Protein AF-A0A3L6QN58-F1 (afdb_monomer)

Mean predicted aligned error: 9.02 Å

Solvent-accessible surface area (backbone atoms only — not comparable to full-atom values): 4576 Å² total; per-residue (Å²): 130,84,81,82,73,65,62,47,74,51,71,59,95,89,41,80,46,80,42,54,38,90,83,50,65,90,84,66,49,69,70,54,47,39,49,75,76,43,90,54,68,81,72,80,83,76,89,82,61,94,75,49,72,64,57,55,50,52,52,51,51,50,58,57,62,70,73,107

Structure (mmCIF, N/CA/C/O backbone):
data_AF-A0A3L6QN58-F1
#
_entry.id   AF-A0A3L6QN58-F1
#
loop_
_atom_site.group_PDB
_atom_site.id
_atom_site.type_symbol
_atom_site.label_atom_id
_atom_site.label_alt_id
_atom_site.label_comp_id
_atom_site.label_asym_id
_atom_site.label_entity_id
_atom_site.label_seq_id
_atom_site.pdbx_PDB_ins_code
_atom_site.Cartn_x
_atom_site.Cartn_y
_atom_site.Cartn_z
_atom_site.occupancy
_atom_site.B_iso_or_equiv
_atom_site.auth_seq_id
_atom_site.auth_comp_id
_atom_site.auth_asym_id
_atom_site.auth_atom_id
_atom_site.pdbx_PDB_model_num
ATOM 1 N N . MET A 1 1 ? 11.411 -16.157 -19.113 1.00 44.56 1 MET A N 1
ATOM 2 C CA . MET A 1 1 ? 11.141 -14.706 -19.188 1.00 44.56 1 MET A CA 1
ATOM 3 C C . MET A 1 1 ? 10.059 -14.406 -18.162 1.00 44.56 1 MET A C 1
ATOM 5 O O . MET A 1 1 ? 9.018 -15.047 -18.236 1.00 44.56 1 MET A O 1
ATOM 9 N N . ALA A 1 2 ? 10.327 -13.575 -17.152 1.00 65.50 2 ALA A N 1
ATOM 10 C CA . ALA A 1 2 ? 9.287 -13.181 -16.199 1.00 65.50 2 ALA A CA 1
ATOM 11 C C . ALA A 1 2 ? 8.291 -12.262 -16.922 1.00 65.50 2 ALA A C 1
ATOM 13 O O . ALA A 1 2 ? 8.716 -11.385 -17.673 1.00 65.50 2 ALA A O 1
ATOM 14 N N . ALA A 1 3 ? 6.990 -12.495 -16.752 1.00 71.75 3 ALA A N 1
ATOM 15 C CA . ALA A 1 3 ? 5.971 -11.614 -17.312 1.00 71.75 3 ALA A CA 1
ATOM 16 C C . ALA A 1 3 ? 6.144 -10.200 -16.736 1.00 71.75 3 ALA A C 1
ATOM 18 O O . ALA A 1 3 ? 6.350 -10.046 -15.530 1.00 71.75 3 ALA A O 1
ATOM 19 N N . ALA A 1 4 ? 6.082 -9.177 -17.590 1.00 81.56 4 ALA A N 1
ATOM 20 C CA . ALA A 1 4 ? 6.112 -7.794 -17.137 1.00 81.56 4 ALA A CA 1
ATOM 21 C C . ALA A 1 4 ? 4.826 -7.499 -16.352 1.00 81.56 4 ALA A C 1
ATOM 23 O O . ALA A 1 4 ? 3.721 -7.723 -16.844 1.00 81.56 4 ALA A O 1
ATOM 24 N N . VAL A 1 5 ? 4.965 -7.021 -15.116 1.00 86.69 5 VAL A N 1
ATOM 25 C CA . VAL A 1 5 ? 3.821 -6.534 -14.341 1.00 86.69 5 VAL A CA 1
ATOM 26 C C . VAL A 1 5 ? 3.526 -5.122 -14.824 1.00 86.69 5 VAL A C 1
ATOM 28 O O . VAL A 1 5 ? 4.323 -4.221 -14.597 1.00 86.69 5 VAL A O 1
ATOM 31 N N . GLU A 1 6 ? 2.395 -4.925 -15.496 1.00 92.94 6 GLU A N 1
ATOM 32 C CA . GLU A 1 6 ? 1.993 -3.602 -16.000 1.00 92.94 6 GLU A CA 1
ATOM 33 C C . GLU A 1 6 ? 1.151 -2.820 -14.983 1.00 92.94 6 GLU A C 1
ATOM 35 O O . GLU A 1 6 ? 1.177 -1.587 -14.945 1.00 92.94 6 GLU A O 1
ATOM 40 N N . ARG A 1 7 ? 0.402 -3.529 -14.128 1.00 94.06 7 ARG A N 1
ATOM 41 C CA . ARG A 1 7 ? -0.556 -2.931 -13.193 1.00 94.06 7 ARG A CA 1
ATOM 42 C C . ARG A 1 7 ? -0.672 -3.730 -11.898 1.00 94.06 7 ARG A C 1
ATOM 44 O O . ARG A 1 7 ? -0.775 -4.953 -11.913 1.00 94.06 7 ARG A O 1
ATOM 51 N N . LEU A 1 8 ? -0.726 -3.011 -10.782 1.00 93.75 8 LEU A N 1
ATOM 52 C CA . LEU A 1 8 ? -1.046 -3.524 -9.454 1.00 93.75 8 LEU A CA 1
ATOM 53 C C . LEU A 1 8 ? -2.522 -3.253 -9.164 1.00 93.75 8 LEU A C 1
ATOM 55 O O . LEU A 1 8 ? -2.976 -2.109 -9.228 1.00 93.75 8 LEU A O 1
ATOM 59 N N . VAL A 1 9 ? -3.271 -4.307 -8.845 1.00 95.50 9 VAL A N 1
ATOM 60 C CA . VAL A 1 9 ? -4.713 -4.240 -8.590 1.00 95.50 9 VAL A CA 1
ATOM 61 C C . VAL A 1 9 ? -5.023 -4.883 -7.247 1.00 95.50 9 VAL A C 1
ATOM 63 O O . VAL A 1 9 ? -4.708 -6.050 -7.033 1.00 95.50 9 VAL A O 1
ATOM 66 N N . PHE A 1 10 ? -5.661 -4.141 -6.345 1.00 95.50 10 PHE A N 1
ATOM 67 C CA . PHE A 1 10 ? -6.034 -4.638 -5.018 1.00 95.50 10 PHE A CA 1
ATOM 68 C C . PHE A 1 10 ? -7.215 -3.859 -4.434 1.00 95.50 10 PHE A C 1
ATOM 70 O O . PHE A 1 10 ? -7.630 -2.830 -4.968 1.00 95.50 10 PHE A O 1
ATOM 77 N N . ALA A 1 11 ? -7.780 -4.356 -3.333 1.00 96.88 11 ALA A N 1
ATOM 78 C CA . ALA A 1 11 ? -8.863 -3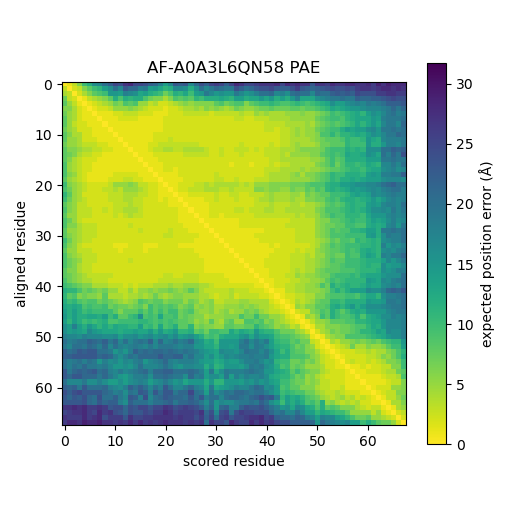.693 -2.616 1.00 96.88 11 ALA A CA 1
ATOM 79 C C . ALA A 1 11 ? -8.399 -3.203 -1.238 1.00 96.88 11 ALA A C 1
ATOM 81 O O . ALA A 1 11 ? -7.744 -3.937 -0.502 1.00 96.88 11 ALA A O 1
ATOM 82 N N . LEU A 1 12 ? -8.788 -1.982 -0.867 1.00 95.62 12 LEU A N 1
ATOM 83 C CA . LEU A 1 12 ? -8.661 -1.457 0.494 1.00 95.62 12 LEU A CA 1
ATOM 84 C C . LEU A 1 12 ? -10.035 -0.996 0.970 1.00 95.62 12 LEU A C 1
ATOM 86 O O . LEU A 1 12 ? -10.633 -0.109 0.360 1.00 95.62 12 LEU A O 1
ATOM 90 N N . ASN A 1 13 ? -10.526 -1.575 2.069 1.00 94.81 13 ASN A N 1
ATOM 91 C CA . ASN A 1 13 ? -11.830 -1.243 2.658 1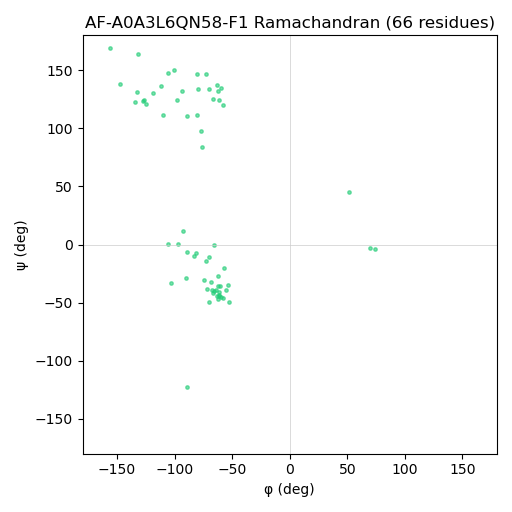.00 94.81 13 ASN A CA 1
ATOM 92 C C . ASN A 1 13 ? -12.977 -1.299 1.630 1.00 94.81 13 ASN A C 1
ATOM 94 O O . ASN A 1 13 ? -13.767 -0.365 1.516 1.00 94.81 13 ASN A O 1
ATOM 98 N N . GLY A 1 14 ? -13.009 -2.352 0.808 1.00 96.00 14 GLY A N 1
ATOM 99 C CA . GLY A 1 14 ? -14.013 -2.532 -0.248 1.00 96.00 14 GLY A CA 1
ATOM 100 C C . GLY A 1 14 ? -13.842 -1.632 -1.480 1.00 96.00 14 GLY A C 1
ATOM 101 O O . GLY A 1 14 ? -14.567 -1.798 -2.454 1.00 96.00 14 GLY A O 1
ATOM 102 N N . ARG A 1 15 ? -12.873 -0.706 -1.487 1.00 96.50 15 ARG A N 1
ATOM 103 C CA . ARG A 1 15 ? -12.563 0.145 -2.645 1.00 96.50 15 ARG A CA 1
ATOM 104 C C . ARG A 1 15 ? -11.456 -0.482 -3.481 1.00 96.50 15 ARG A C 1
ATOM 106 O O . ARG A 1 15 ? -10.420 -0.856 -2.936 1.00 96.50 15 ARG A O 1
ATOM 113 N N . ARG A 1 16 ? -11.653 -0.549 -4.797 1.00 97.12 16 ARG A N 1
ATOM 114 C CA . ARG A 1 16 ? -10.652 -1.033 -5.755 1.00 97.12 16 ARG A CA 1
ATOM 115 C C . ARG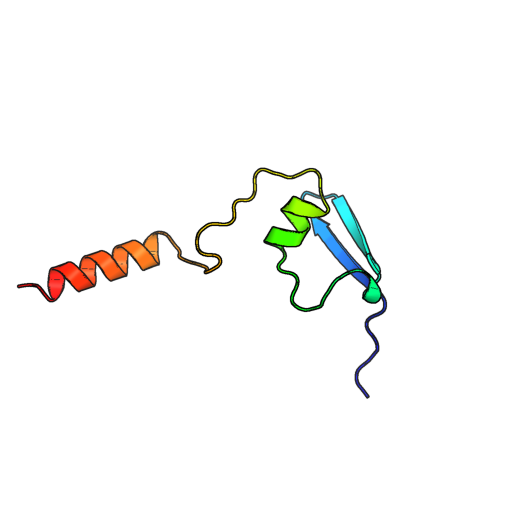 A 1 16 ? -9.615 0.052 -6.051 1.00 97.12 16 ARG A C 1
ATOM 117 O O . ARG A 1 16 ? -9.977 1.196 -6.310 1.00 97.12 16 ARG A O 1
ATOM 124 N N . TYR A 1 17 ? -8.346 -0.333 -6.027 1.00 96.00 17 TYR A N 1
ATOM 125 C CA . TYR A 1 17 ? -7.204 0.482 -6.419 1.00 96.00 17 TYR A CA 1
ATOM 126 C C . TYR A 1 17 ? -6.506 -0.202 -7.583 1.00 96.00 17 TYR A C 1
ATOM 128 O O . TYR A 1 17 ? -6.221 -1.399 -7.532 1.00 96.00 17 TYR A O 1
ATOM 136 N N . GLU A 1 18 ? -6.243 0.574 -8.626 1.00 96.69 18 GLU A N 1
ATOM 137 C CA . GLU A 1 18 ? -5.469 0.152 -9.780 1.00 96.69 18 GLU A CA 1
ATOM 138 C C . GLU A 1 18 ? -4.348 1.157 -10.003 1.00 96.69 18 GLU A C 1
ATOM 140 O O . GLU A 1 18 ? -4.604 2.355 -10.117 1.00 96.69 18 GLU A O 1
ATOM 145 N N . VAL A 1 19 ? -3.110 0.674 -10.031 1.00 94.69 19 VAL A N 1
ATOM 146 C CA . VAL A 1 19 ? -1.917 1.519 -10.091 1.00 94.69 19 VAL A CA 1
ATOM 147 C C . VAL A 1 19 ? -0.991 0.976 -11.165 1.00 94.69 19 VAL A C 1
ATOM 149 O O . VAL A 1 19 ? -0.751 -0.231 -11.202 1.00 94.69 19 VAL A O 1
ATOM 152 N N . ALA A 1 20 ? -0.490 1.834 -12.055 1.00 95.00 20 ALA A N 1
ATOM 153 C CA . ALA A 1 20 ? 0.509 1.402 -13.023 1.00 95.00 20 ALA A CA 1
ATOM 154 C C . ALA A 1 20 ? 1.774 0.963 -12.275 1.00 95.00 20 ALA A C 1
ATOM 156 O O . ALA A 1 20 ? 2.188 1.612 -11.316 1.00 95.00 20 ALA A O 1
ATOM 157 N N . ALA A 1 21 ? 2.385 -0.144 -12.694 1.00 89.19 21 ALA A N 1
ATOM 158 C CA . ALA A 1 21 ? 3.549 -0.684 -11.995 1.00 89.19 21 ALA A CA 1
ATOM 159 C C . ALA A 1 21 ? 4.750 0.280 -12.008 1.00 89.19 21 ALA A C 1
ATOM 161 O O . ALA A 1 21 ? 5.541 0.269 -11.076 1.00 89.19 21 ALA A O 1
ATOM 162 N N . GLY A 1 22 ? 4.854 1.150 -13.020 1.00 91.69 22 GLY A N 1
ATOM 163 C CA . GLY A 1 22 ? 5.882 2.195 -13.088 1.00 91.69 22 GLY A CA 1
ATOM 164 C C . GLY A 1 22 ? 5.684 3.364 -12.113 1.00 91.69 22 GLY A C 1
ATOM 165 O O . GLY A 1 22 ? 6.626 4.115 -11.885 1.00 91.69 22 GLY A O 1
ATOM 166 N N . ASP A 1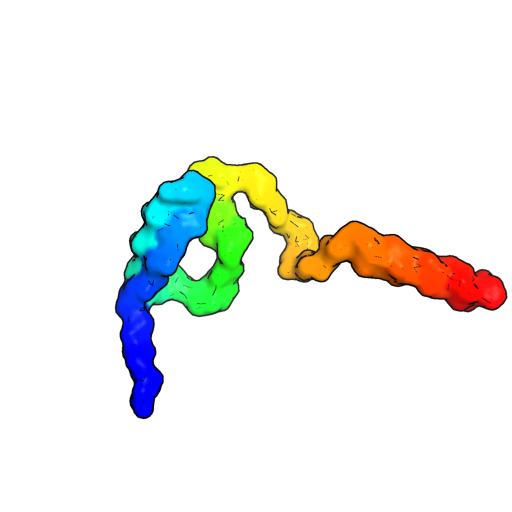 23 ? 4.498 3.512 -11.512 1.00 92.88 23 ASP A N 1
ATOM 167 C CA . ASP A 1 23 ? 4.191 4.620 -10.592 1.00 92.88 23 ASP A CA 1
ATOM 168 C C . ASP A 1 23 ? 4.535 4.301 -9.128 1.00 92.88 23 ASP A C 1
ATOM 170 O O . ASP A 1 23 ? 4.373 5.153 -8.248 1.00 92.88 23 ASP A O 1
ATOM 174 N N . VAL A 1 24 ? 4.929 3.059 -8.835 1.00 91.56 24 VAL A N 1
ATOM 175 C CA . VAL A 1 24 ? 5.188 2.576 -7.476 1.00 91.56 24 VAL A CA 1
ATOM 176 C C . VAL A 1 24 ? 6.488 1.794 -7.464 1.00 91.56 24 VAL A C 1
ATOM 178 O O . VAL A 1 24 ? 6.628 0.789 -8.154 1.00 91.56 24 VAL A O 1
ATOM 181 N N . ASP A 1 25 ? 7.423 2.231 -6.625 1.00 92.50 25 ASP A N 1
ATOM 182 C CA . ASP A 1 25 ? 8.654 1.485 -6.406 1.00 92.50 25 ASP A CA 1
ATOM 183 C C . ASP A 1 25 ? 8.325 0.106 -5.793 1.00 92.50 25 ASP A C 1
ATOM 185 O O . ASP A 1 25 ? 7.560 0.059 -4.823 1.00 92.50 25 ASP A O 1
ATOM 189 N N . PRO A 1 26 ? 8.880 -1.012 -6.298 1.00 91.06 26 PRO A N 1
ATOM 190 C CA . PRO A 1 26 ? 8.608 -2.350 -5.766 1.00 91.06 26 PRO A CA 1
ATOM 191 C C . PRO A 1 26 ? 8.922 -2.536 -4.271 1.00 91.06 26 PRO A C 1
ATOM 193 O O . PRO A 1 26 ? 8.391 -3.455 -3.648 1.00 91.06 26 PRO A O 1
A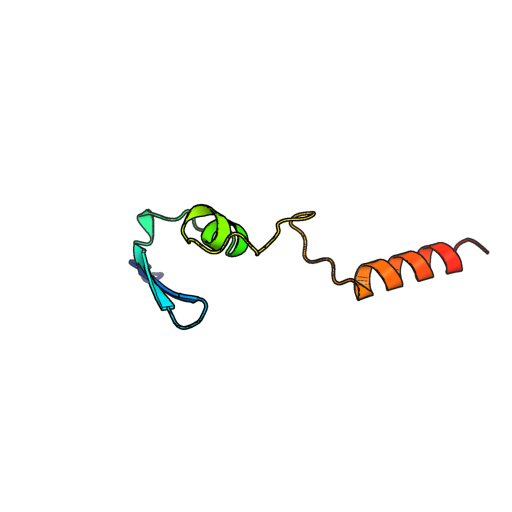TOM 196 N N . SER A 1 27 ? 9.762 -1.684 -3.675 1.00 92.69 27 SER A N 1
ATOM 197 C CA . SER A 1 27 ? 10.046 -1.667 -2.233 1.00 92.69 27 SER A CA 1
ATOM 198 C C . SER A 1 27 ? 8.994 -0.917 -1.402 1.00 92.69 27 SER A C 1
ATOM 200 O O . SER A 1 27 ? 9.019 -0.992 -0.167 1.00 92.69 27 SER A O 1
ATOM 202 N N . THR A 1 28 ? 8.040 -0.236 -2.052 1.00 92.44 28 THR A N 1
ATOM 203 C CA . THR A 1 28 ? 6.955 0.501 -1.393 1.00 92.44 28 THR A CA 1
ATOM 204 C C . THR A 1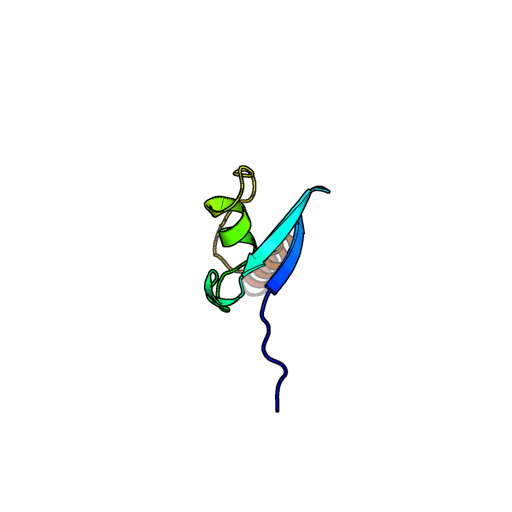 28 ? 6.149 -0.440 -0.511 1.00 92.44 28 THR A C 1
ATOM 206 O O . THR A 1 28 ? 5.517 -1.394 -0.970 1.00 92.44 28 THR A O 1
ATOM 209 N N . ARG A 1 29 ? 6.108 -0.143 0.788 1.00 91.81 29 ARG A N 1
ATOM 210 C CA . ARG A 1 29 ? 5.340 -0.944 1.744 1.00 91.81 29 ARG A CA 1
ATOM 211 C C . ARG A 1 29 ? 3.868 -0.553 1.697 1.00 91.81 29 ARG A C 1
ATOM 213 O O . ARG A 1 29 ? 3.523 0.620 1.569 1.00 91.81 29 ARG A O 1
ATOM 220 N N . LEU A 1 30 ? 2.974 -1.515 1.924 1.00 91.62 30 LEU A N 1
ATOM 221 C CA . LEU A 1 30 ? 1.528 -1.262 1.918 1.00 91.62 30 LEU A CA 1
ATOM 222 C C . LEU A 1 30 ? 1.113 -0.143 2.890 1.00 91.62 30 LEU A C 1
ATOM 224 O O . LEU A 1 30 ? 0.267 0.683 2.560 1.00 91.62 30 LEU A O 1
ATOM 228 N N . VAL A 1 31 ? 1.722 -0.082 4.079 1.00 92.00 31 VAL A N 1
ATOM 229 C CA . VAL A 1 31 ? 1.434 0.972 5.067 1.00 92.00 31 VAL A CA 1
ATOM 230 C C . VAL A 1 31 ? 1.777 2.369 4.547 1.00 92.00 31 VAL A C 1
ATOM 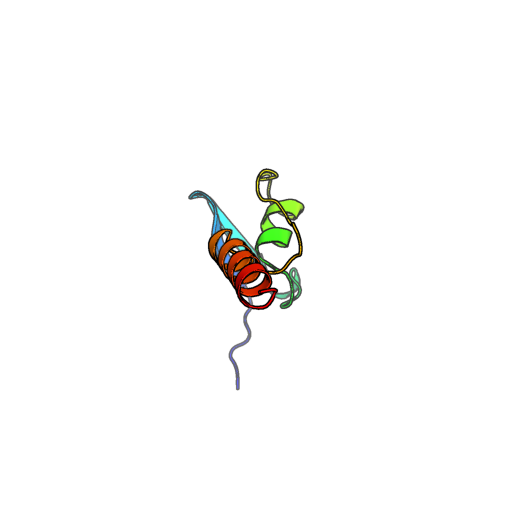232 O O . VAL A 1 31 ? 1.062 3.330 4.836 1.00 92.00 31 VAL A O 1
ATOM 235 N N . GLU A 1 32 ? 2.840 2.478 3.758 1.00 92.31 32 GLU A N 1
ATOM 236 C CA . GLU A 1 32 ? 3.247 3.725 3.131 1.00 92.31 32 GLU A CA 1
AT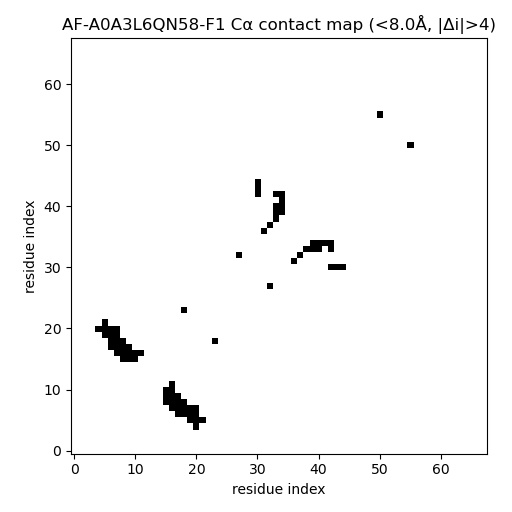OM 237 C C . GLU A 1 32 ? 2.247 4.112 2.047 1.00 92.31 32 GLU A C 1
ATOM 239 O O . GLU A 1 32 ? 1.683 5.203 2.117 1.00 92.31 32 GLU A O 1
ATOM 244 N N . PHE A 1 33 ? 1.911 3.178 1.150 1.00 94.75 33 PHE A N 1
ATOM 245 C CA . PHE A 1 33 ? 0.885 3.380 0.126 1.00 94.75 33 PHE A CA 1
ATOM 246 C C . PHE A 1 33 ? -0.444 3.860 0.729 1.00 94.75 33 PHE A C 1
ATOM 248 O O . PHE A 1 33 ? -1.010 4.859 0.287 1.00 94.75 33 PHE A O 1
ATOM 255 N N . VAL A 1 34 ? -0.939 3.193 1.777 1.00 94.88 34 VAL A N 1
ATOM 256 C CA . VAL A 1 34 ? -2.194 3.568 2.446 1.00 94.88 34 VAL A CA 1
ATOM 257 C C . VAL A 1 34 ? -2.119 5.005 2.963 1.00 94.88 34 VAL A C 1
ATOM 259 O O . VAL A 1 34 ? -3.031 5.799 2.727 1.00 94.88 34 VAL A O 1
ATOM 262 N N . ARG A 1 35 ? -1.021 5.377 3.626 1.00 94.25 35 ARG A N 1
ATOM 263 C CA . ARG A 1 35 ? -0.881 6.701 4.242 1.00 94.25 35 ARG A CA 1
ATOM 264 C C . ARG A 1 35 ? -0.644 7.821 3.236 1.00 94.25 35 ARG A C 1
ATOM 266 O O . ARG A 1 35 ? -1.063 8.941 3.523 1.00 94.25 35 ARG A O 1
ATOM 273 N N . THR A 1 36 ? 0.003 7.574 2.099 1.00 93.12 36 THR A N 1
ATOM 274 C CA . THR A 1 36 ? 0.391 8.630 1.142 1.00 93.12 36 THR A CA 1
ATOM 275 C C . THR A 1 36 ? -0.519 8.694 -0.082 1.00 93.12 36 THR A C 1
ATOM 277 O O . THR A 1 36 ? -0.803 9.786 -0.566 1.00 93.12 36 THR A O 1
ATOM 280 N N . ARG A 1 37 ? -1.050 7.556 -0.541 1.00 93.81 37 ARG A N 1
ATOM 281 C CA . ARG A 1 37 ? -1.854 7.438 -1.772 1.00 93.81 37 ARG A CA 1
ATOM 282 C C . ARG A 1 37 ? -3.349 7.245 -1.515 1.00 93.81 37 ARG A C 1
ATOM 284 O O . ARG A 1 37 ? -4.123 7.163 -2.463 1.00 93.81 37 ARG A O 1
ATOM 291 N N . THR A 1 38 ? -3.782 7.203 -0.252 1.00 94.44 38 THR A N 1
ATOM 292 C CA . THR A 1 38 ? -5.207 7.118 0.105 1.00 94.44 38 THR A CA 1
ATOM 293 C C . THR A 1 38 ? -5.603 8.145 1.177 1.00 94.44 38 THR A C 1
ATOM 295 O O . THR A 1 38 ? -4.738 8.693 1.874 1.00 94.44 38 THR A O 1
ATOM 298 N N . PRO A 1 39 ? -6.911 8.403 1.370 1.00 94.19 39 PRO A N 1
ATOM 299 C CA . PRO A 1 39 ? -7.402 9.220 2.482 1.00 94.19 39 PRO A CA 1
ATOM 300 C C . PRO A 1 39 ? -7.262 8.558 3.866 1.00 94.19 39 PRO A C 1
ATOM 302 O O . PRO A 1 39 ? -7.464 9.222 4.881 1.00 94.19 39 PRO A O 1
ATOM 305 N N . PHE A 1 40 ? -6.929 7.264 3.952 1.00 93.88 40 PHE A N 1
ATOM 306 C CA . PHE A 1 40 ? -6.876 6.535 5.220 1.00 93.88 40 PHE A CA 1
ATOM 307 C C . PHE A 1 40 ? -5.596 6.868 6.005 1.00 93.88 40 PHE A C 1
ATOM 309 O O . PHE A 1 40 ? -4.531 6.303 5.770 1.00 93.88 40 PHE A O 1
ATOM 316 N N . LYS A 1 41 ? -5.687 7.785 6.976 1.00 89.69 41 LYS A N 1
ATOM 317 C CA . LYS A 1 41 ? -4.534 8.209 7.807 1.00 89.69 41 LYS A CA 1
ATOM 318 C C . LYS A 1 41 ? -4.439 7.506 9.171 1.00 89.69 41 LYS A C 1
ATOM 320 O O . LYS A 1 41 ? -3.522 7.785 9.953 1.00 89.69 41 LYS A O 1
ATOM 325 N N . GLY A 1 42 ? -5.379 6.600 9.455 1.00 88.75 42 GLY A N 1
ATOM 326 C CA . GLY A 1 42 ? -5.458 5.847 10.711 1.00 88.75 42 GLY A CA 1
ATOM 327 C C . GLY A 1 42 ? -4.314 4.849 10.892 1.00 88.75 42 GLY A C 1
ATOM 328 O O . GLY A 1 42 ? -3.768 4.754 11.989 1.00 88.75 42 GLY A O 1
ATOM 329 N N . THR A 1 43 ? -3.895 4.172 9.818 1.00 86.00 43 THR A N 1
ATOM 330 C CA . THR A 1 43 ? -2.805 3.187 9.850 1.00 86.00 43 THR A CA 1
ATOM 331 C C . THR A 1 43 ? -1.499 3.850 10.279 1.00 86.00 43 THR A C 1
ATOM 333 O O . THR A 1 43 ? -1.080 4.838 9.670 1.00 86.00 43 THR A O 1
ATOM 336 N N . LYS A 1 44 ? -0.860 3.345 11.337 1.00 83.69 44 LYS A N 1
ATOM 337 C CA . LYS A 1 44 ? 0.361 3.926 11.917 1.00 83.69 44 LYS A CA 1
ATOM 338 C C . LYS A 1 44 ? 1.610 3.169 11.472 1.00 83.69 44 LYS A C 1
ATOM 340 O O . LYS A 1 44 ? 1.560 1.968 11.231 1.00 83.69 44 LYS A O 1
ATOM 345 N N . ILE A 1 45 ? 2.725 3.893 11.402 1.00 79.12 45 ILE A N 1
ATOM 346 C CA . ILE A 1 45 ? 4.071 3.339 11.239 1.00 79.12 45 ILE A CA 1
ATOM 347 C C . ILE A 1 45 ? 4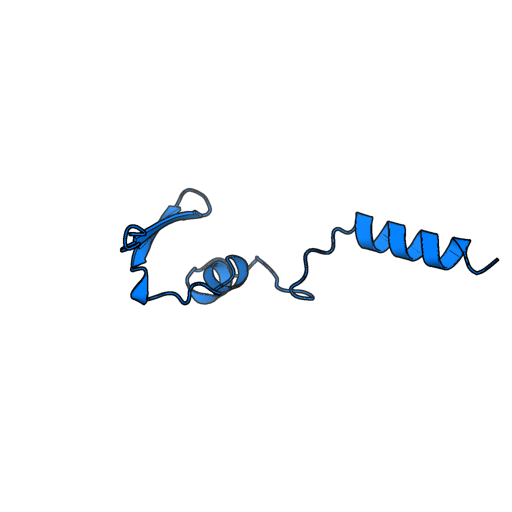.779 3.566 12.575 1.00 79.12 45 ILE A C 1
ATOM 349 O O . ILE A 1 45 ? 4.983 4.712 12.964 1.00 79.12 45 ILE A O 1
ATOM 353 N N . GLY A 1 46 ? 5.052 2.480 13.300 1.00 80.31 46 GLY A N 1
ATOM 354 C CA . GLY A 1 46 ? 5.913 2.484 14.486 1.00 80.31 46 GLY A CA 1
ATOM 355 C C . GLY A 1 46 ? 7.368 2.231 14.082 1.00 80.31 46 GLY A C 1
ATOM 356 O O . GLY A 1 46 ? 7.889 2.910 13.207 1.00 80.31 46 GLY A O 1
ATOM 357 N N . CYS A 1 47 ? 7.991 1.186 14.636 1.00 81.06 47 CYS A N 1
ATOM 358 C CA . CYS A 1 47 ? 9.373 0.778 14.320 1.00 81.06 47 CYS A CA 1
ATOM 359 C C . CYS A 1 47 ? 9.581 0.272 12.872 1.00 81.06 47 CYS A C 1
ATOM 361 O O . CYS A 1 47 ? 10.676 -0.134 12.505 1.00 81.06 47 CYS A O 1
ATOM 363 N N . GLY A 1 48 ? 8.535 0.223 12.041 1.00 75.12 48 GLY A N 1
ATOM 364 C CA . GLY A 1 48 ? 8.624 -0.302 10.672 1.00 75.12 48 GLY A CA 1
ATOM 365 C C . GLY A 1 48 ? 8.836 -1.821 10.582 1.00 75.12 48 GLY A C 1
ATOM 366 O O . GLY A 1 48 ? 8.813 -2.359 9.477 1.00 75.12 48 GLY A O 1
ATOM 367 N N . GLU A 1 49 ? 8.980 -2.492 11.724 1.00 79.56 49 GLU A N 1
ATOM 368 C CA . GLU A 1 49 ? 9.037 -3.940 11.900 1.00 79.56 49 GLU A CA 1
ATOM 369 C C . GLU A 1 49 ? 7.719 -4.449 12.492 1.00 79.56 49 GLU A C 1
ATOM 371 O O . GLU A 1 49 ? 7.059 -3.765 13.283 1.00 79.56 49 GLU A O 1
ATOM 376 N N . ALA A 1 50 ? 7.328 -5.669 12.124 1.00 70.00 50 ALA A N 1
ATOM 377 C CA . ALA A 1 50 ? 6.163 -6.323 12.701 1.00 70.00 50 ALA A CA 1
ATOM 378 C C . ALA A 1 50 ? 6.494 -6.844 14.109 1.00 70.00 50 ALA A C 1
ATOM 380 O O . ALA A 1 50 ? 6.828 -8.011 14.293 1.00 70.00 50 ALA A O 1
ATOM 381 N N . ALA A 1 51 ? 6.386 -5.982 15.118 1.00 69.44 51 ALA A N 1
ATOM 382 C CA . ALA A 1 51 ? 6.356 -6.410 16.510 1.00 69.44 51 ALA A CA 1
ATOM 383 C C . ALA A 1 51 ? 4.901 -6.669 16.912 1.00 69.44 51 ALA A C 1
ATOM 385 O O . ALA A 1 51 ? 4.096 -5.742 17.020 1.00 69.44 51 ALA A O 1
ATOM 386 N N . THR A 1 52 ? 4.537 -7.929 17.137 1.00 74.50 52 THR A N 1
ATOM 387 C CA . THR A 1 52 ? 3.284 -8.221 17.838 1.00 74.50 52 THR A CA 1
ATOM 388 C C . THR A 1 52 ? 3.468 -7.880 19.317 1.00 74.50 52 THR A C 1
ATOM 390 O O . THR A 1 52 ? 4.555 -8.054 19.873 1.00 74.50 52 THR A O 1
ATOM 393 N N . VAL A 1 53 ? 2.409 -7.411 19.986 1.00 72.12 53 VAL A N 1
ATOM 394 C CA . VAL A 1 53 ? 2.446 -7.153 21.441 1.00 72.12 53 VAL A CA 1
ATOM 395 C C . VAL A 1 53 ? 2.920 -8.402 22.199 1.00 72.12 53 VAL A C 1
ATOM 397 O O . VAL A 1 53 ? 3.697 -8.296 23.146 1.00 72.12 53 VAL A O 1
ATOM 400 N N . TYR A 1 54 ? 2.549 -9.592 21.715 1.00 72.56 54 TYR A N 1
ATOM 401 C CA . TYR A 1 54 ? 3.031 -10.874 22.228 1.00 72.56 54 TYR A CA 1
ATOM 402 C C . TYR A 1 54 ? 4.548 -11.055 22.099 1.00 72.56 54 TYR A C 1
ATOM 404 O O . TYR A 1 54 ? 5.177 -11.483 23.060 1.00 72.56 54 TYR A O 1
ATOM 412 N N . ALA A 1 55 ? 5.160 -10.707 20.965 1.00 75.25 55 ALA A N 1
ATOM 413 C CA . ALA A 1 55 ? 6.608 -10.836 20.789 1.00 75.25 55 ALA A CA 1
ATOM 414 C C . ALA A 1 55 ? 7.395 -9.929 21.754 1.00 75.25 55 ALA A C 1
ATOM 416 O O . ALA A 1 55 ? 8.401 -10.354 22.323 1.00 75.25 55 ALA A O 1
ATOM 417 N N . LEU A 1 56 ? 6.910 -8.705 21.997 1.00 76.06 56 LEU A N 1
ATOM 418 C CA . LEU A 1 56 ? 7.507 -7.797 22.985 1.00 76.06 56 LEU A CA 1
ATOM 419 C C . LEU A 1 56 ? 7.346 -8.326 24.415 1.00 76.06 56 LEU A C 1
ATOM 421 O O . LEU A 1 56 ? 8.303 -8.289 25.189 1.00 76.06 56 LEU A O 1
ATOM 425 N N . LEU A 1 57 ? 6.169 -8.863 24.753 1.00 79.62 57 LEU A N 1
ATOM 426 C CA . LEU A 1 57 ? 5.912 -9.468 26.059 1.00 79.62 57 LEU A CA 1
ATOM 427 C C . LEU A 1 57 ? 6.816 -10.680 26.303 1.00 79.62 57 LEU A C 1
ATOM 429 O O . LEU A 1 57 ? 7.437 -10.775 27.357 1.00 79.62 57 LEU A O 1
ATOM 433 N N . LEU A 1 58 ? 6.937 -11.579 25.326 1.00 81.75 58 LEU A N 1
ATOM 434 C CA . LEU A 1 58 ? 7.809 -12.746 25.434 1.00 81.75 58 LEU A CA 1
ATOM 435 C C . LEU A 1 58 ? 9.261 -12.320 25.645 1.00 81.75 58 LEU A C 1
ATOM 437 O O . LEU A 1 58 ? 9.904 -12.820 26.561 1.00 81.75 58 LEU A O 1
ATOM 441 N N . ARG A 1 59 ? 9.763 -11.337 24.888 1.00 79.69 59 ARG A N 1
ATOM 442 C CA . ARG A 1 59 ? 11.123 -10.820 25.085 1.00 79.69 59 ARG A CA 1
ATOM 443 C C . ARG A 1 59 ? 11.314 -10.205 26.473 1.00 79.69 59 ARG A C 1
ATOM 445 O O . ARG A 1 59 ? 12.339 -10.446 27.099 1.00 79.69 59 ARG A O 1
ATOM 452 N N . TYR A 1 60 ? 10.336 -9.455 26.976 1.00 79.38 60 TYR A N 1
ATOM 453 C CA . TYR A 1 60 ? 10.366 -8.908 28.335 1.00 79.38 60 TYR A CA 1
ATOM 454 C C . TYR A 1 60 ? 10.418 -10.001 29.409 1.00 79.38 60 TYR A C 1
ATOM 456 O O . TYR A 1 60 ? 11.211 -9.911 30.346 1.00 79.38 60 TYR A O 1
ATOM 464 N N . LEU A 1 61 ? 9.614 -11.055 29.254 1.00 84.81 61 LEU A N 1
ATOM 465 C CA . LEU A 1 61 ? 9.603 -12.193 30.170 1.00 84.81 61 LEU A CA 1
ATOM 466 C C . LEU A 1 61 ? 10.919 -12.976 30.123 1.00 84.81 61 LEU A C 1
ATOM 468 O O . LEU A 1 61 ? 11.432 -13.338 31.175 1.00 84.81 61 LEU A O 1
ATOM 472 N N . GLN A 1 62 ? 11.503 -13.170 28.937 1.00 80.12 62 GLN A N 1
ATOM 473 C CA . GLN A 1 62 ? 12.826 -13.787 28.792 1.00 80.12 62 GLN A CA 1
ATOM 474 C C . GLN A 1 62 ? 13.917 -12.933 29.458 1.00 80.12 62 GLN A C 1
ATOM 476 O O . GLN A 1 62 ? 14.716 -13.459 30.220 1.00 80.12 62 GLN A O 1
ATOM 481 N N . MET A 1 63 ? 13.907 -11.607 29.266 1.00 80.25 63 MET A N 1
ATOM 482 C CA . MET A 1 63 ? 14.857 -10.704 29.937 1.00 80.25 63 MET A CA 1
ATOM 483 C C . MET A 1 63 ? 14.741 -10.753 31.467 1.00 80.25 63 MET A C 1
ATOM 485 O O . MET A 1 63 ? 15.756 -10.665 32.149 1.00 80.25 63 MET A O 1
ATOM 489 N N . LYS A 1 64 ? 13.528 -10.914 32.016 1.00 75.00 64 LYS A N 1
ATOM 490 C CA . LYS A 1 64 ? 13.328 -11.114 33.460 1.00 75.00 64 LYS A CA 1
ATOM 491 C C . LYS A 1 64 ? 13.767 -12.495 33.945 1.00 75.00 64 LYS A C 1
ATOM 493 O O . LYS A 1 64 ? 14.304 -12.586 35.039 1.00 75.00 64 LYS A O 1
ATOM 498 N N . ALA A 1 65 ? 13.532 -13.545 33.161 1.00 74.56 65 ALA A N 1
ATOM 499 C CA . ALA A 1 65 ? 13.886 -14.914 33.532 1.00 74.56 65 ALA A CA 1
ATOM 500 C C . ALA A 1 65 ? 15.405 -15.144 33.572 1.00 74.56 65 ALA A C 1
ATOM 502 O O . ALA A 1 65 ? 15.872 -15.920 34.392 1.00 74.56 65 ALA A O 1
ATOM 503 N N . THR A 1 66 ? 16.172 -14.452 32.725 1.00 73.44 66 THR A N 1
ATOM 504 C CA . THR A 1 66 ? 17.644 -14.551 32.684 1.00 73.44 66 THR A CA 1
ATOM 505 C C . THR A 1 66 ? 18.342 -13.659 33.722 1.00 73.44 66 THR A C 1
ATOM 507 O O . THR A 1 66 ? 19.550 -13.759 33.904 1.00 73.44 66 THR A O 1
ATOM 510 N N . ALA A 1 67 ? 17.609 -12.761 34.388 1.00 66.56 67 ALA A N 1
ATOM 511 C CA . ALA A 1 67 ? 18.151 -11.821 35.374 1.00 66.56 67 ALA A CA 1
ATOM 512 C C . ALA A 1 67 ? 18.098 -12.337 36.831 1.00 66.56 67 ALA A C 1
ATOM 514 O O . ALA A 1 67 ? 18.300 -11.542 37.750 1.00 66.56 67 ALA A O 1
ATOM 515 N N . ILE A 1 68 ? 17.812 -13.630 37.044 1.00 56.72 68 ILE A N 1
ATOM 516 C CA . ILE A 1 68 ? 17.796 -14.315 38.351 1.00 56.72 68 ILE A CA 1
ATOM 517 C C . ILE A 1 68 ? 18.778 -15.483 38.311 1.00 56.72 68 ILE A C 1
ATOM 519 O O . ILE A 1 68 ? 18.745 -16.225 37.304 1.00 56.72 68 ILE A O 1
#

Secondary structure (DSSP, 8-state):
-PPP--EEEEEETTEEEEEEGGGS-TT--HHHHHHHHSS------SSSS---HHHHHHHHHHHHHTT-

Foldseek 3Di:
DDDDQQWDWDDDPNDIDIDGPVVDDPPDDPLNCCCPVHPDPPRDDDVVDPDDPVNVVVVVVVVVVVVD

Radius of gyration: 18.48 Å; Cα contacts (8 Å, |Δi|>4): 39; chains: 1; bounding box: 32×24×58 Å

pLDDT: mean 85.31, std 10.86, range [44.56, 97.12]

InterPro domains:
  IPR012675 Beta-grasp domain superfamily [G3DSA:3.10.20.30] (5-65)

Sequence (68 aa):
MAAAVERLVFALNGRRYEVAAGDVDPSTRLVEFVRTRTPFKGTKIGCGEAATVYALLLRYLQMKATAI

Organism: Panicum miliaceum (NCBI:txid4540)